Protein AF-A0A518FJL8-F1 (afdb_monomer_lite)

pLDDT: mean 75.68, std 12.43, range [46.97, 89.56]

Secondary structure (DSSP, 8-state):
-HHHHHHH--HHHHHHHHHHHHHHHHHHHHHHHHHHHHHHTT--HHHHHHHHHHHHHHHHHHHHHHHHHTT--

Radius of gyration: 16.97 Å; chains: 1; bounding box: 33×22×48 Å

Structure (mmCIF, N/CA/C/O backbone):
data_AF-A0A518FJL8-F1
#
_entry.id   AF-A0A518FJL8-F1
#
loop_
_atom_site.group_PDB
_atom_site.id
_atom_site.type_symbol
_atom_site.label_atom_id
_atom_site.label_alt_id
_atom_site.label_comp_id
_atom_site.label_asym_id
_atom_site.label_entity_id
_atom_site.label_seq_id
_atom_site.pdbx_PDB_ins_code
_atom_site.Cartn_x
_atom_site.Cartn_y
_atom_site.Cartn_z
_atom_site.occupancy
_atom_site.B_iso_or_equiv
_atom_site.auth_seq_id
_atom_site.auth_comp_id
_atom_site.auth_asym_id
_atom_site.auth_atom_id
_atom_site.pdbx_PDB_model_num
ATOM 1 N N . MET A 1 1 ? -4.964 -7.732 21.862 1.00 54.88 1 MET A N 1
ATOM 2 C CA . MET A 1 1 ? -6.443 -7.680 21.841 1.00 54.88 1 MET A CA 1
ATOM 3 C C . MET A 1 1 ? -7.045 -7.866 23.227 1.00 54.88 1 MET A C 1
ATOM 5 O O . MET A 1 1 ? -7.734 -6.959 23.663 1.00 54.88 1 MET A O 1
ATOM 9 N N . ILE A 1 2 ? -6.726 -8.945 23.959 1.00 57.16 2 ILE A N 1
ATOM 10 C CA . ILE A 1 2 ? -7.233 -9.135 25.334 1.00 57.16 2 ILE A CA 1
ATOM 11 C C . ILE A 1 2 ? -6.732 -8.046 26.310 1.00 57.16 2 ILE A C 1
ATOM 13 O O . ILE A 1 2 ? -7.506 -7.539 27.103 1.00 57.16 2 ILE A O 1
ATOM 17 N N . TRP A 1 3 ? -5.476 -7.598 26.175 1.00 57.16 3 TRP A N 1
ATOM 18 C CA . TRP A 1 3 ? -4.876 -6.559 27.032 1.00 57.16 3 TRP A CA 1
ATOM 19 C C . TRP A 1 3 ? -5.437 -5.144 26.776 1.00 57.16 3 TRP A C 1
ATOM 21 O O . TRP A 1 3 ? -5.599 -4.372 27.708 1.00 57.16 3 TRP A O 1
ATOM 31 N N . LEU A 1 4 ? -5.823 -4.827 25.530 1.00 56.88 4 LEU A N 1
ATOM 32 C CA . LEU A 1 4 ? -6.406 -3.522 25.165 1.00 56.88 4 LEU A CA 1
ATOM 33 C C . LEU A 1 4 ? -7.875 -3.402 25.609 1.00 56.88 4 LEU A C 1
ATOM 35 O O . LEU A 1 4 ? -8.339 -2.332 25.987 1.00 56.88 4 LEU A O 1
ATOM 39 N N . TYR A 1 5 ? -8.602 -4.522 25.574 1.00 53.41 5 TYR A N 1
ATOM 40 C CA . TYR A 1 5 ? -9.969 -4.613 26.083 1.00 53.41 5 TYR A CA 1
ATOM 41 C C . TYR A 1 5 ? -10.027 -4.405 27.602 1.00 53.41 5 TYR A C 1
ATOM 43 O O . TYR A 1 5 ? -10.940 -3.751 28.100 1.00 53.41 5 TYR A O 1
ATOM 51 N N . ILE A 1 6 ? -9.019 -4.914 28.316 1.00 57.34 6 ILE A N 1
ATOM 52 C CA . ILE A 1 6 ? -8.886 -4.775 29.771 1.00 57.34 6 ILE A CA 1
ATOM 53 C C . ILE A 1 6 ? -8.559 -3.327 30.179 1.00 57.34 6 ILE A C 1
ATOM 55 O O . ILE A 1 6 ? -9.032 -2.885 31.219 1.00 57.34 6 ILE A O 1
ATOM 59 N N . ASP A 1 7 ? -7.809 -2.579 29.362 1.00 55.22 7 ASP A N 1
ATOM 60 C CA . ASP A 1 7 ? -7.344 -1.226 29.708 1.00 55.22 7 ASP A CA 1
ATOM 61 C C . ASP A 1 7 ? -8.352 -0.112 29.353 1.00 55.22 7 ASP A C 1
ATOM 63 O O . ASP A 1 7 ? -8.492 0.869 30.076 1.00 55.22 7 ASP A O 1
ATOM 67 N N . THR A 1 8 ? -9.103 -0.252 28.250 1.00 54.72 8 THR A N 1
ATOM 68 C CA . THR A 1 8 ? -9.983 0.826 27.739 1.00 54.72 8 THR A CA 1
ATOM 69 C C . THR A 1 8 ? -11.469 0.640 28.080 1.00 54.72 8 THR A C 1
ATOM 71 O O . THR A 1 8 ? -12.256 1.578 27.934 1.00 54.72 8 THR A O 1
ATOM 74 N N . GLY A 1 9 ? -11.902 -0.564 28.478 1.00 51.41 9 GLY A N 1
ATOM 75 C CA . GLY A 1 9 ? -13.304 -0.862 28.821 1.00 51.41 9 GLY A CA 1
ATOM 76 C C . GLY A 1 9 ? -14.330 -0.648 27.692 1.00 51.41 9 GLY A C 1
ATOM 77 O O . GLY A 1 9 ? -15.524 -0.810 27.910 1.00 51.41 9 GLY A O 1
ATOM 78 N N . SER A 1 10 ? -13.877 -0.286 26.486 1.00 54.91 10 SER A N 1
ATOM 79 C CA . SER A 1 10 ? -14.709 0.111 25.348 1.00 54.91 10 SER A CA 1
ATOM 80 C C . SER A 1 10 ? -14.317 -0.714 24.122 1.00 54.91 10 SER A C 1
ATOM 82 O O . SER A 1 10 ? -13.231 -0.539 23.561 1.00 54.91 10 SER A O 1
ATOM 84 N N . THR A 1 11 ? -15.202 -1.620 23.703 1.00 59.19 11 THR A N 1
ATOM 85 C CA . THR A 1 11 ? -15.074 -2.472 22.504 1.00 59.19 11 THR A CA 1
ATOM 86 C C . THR A 1 11 ? -14.774 -1.686 21.228 1.00 59.19 11 THR A C 1
ATOM 88 O O . THR A 1 11 ? -14.067 -2.186 20.353 1.00 59.19 11 THR A O 1
ATOM 91 N N . ASP A 1 12 ? -15.266 -0.453 21.131 1.00 61.31 12 ASP A N 1
ATOM 92 C CA . ASP A 1 12 ? -15.190 0.371 19.925 1.00 61.31 12 ASP A CA 1
ATOM 93 C C . ASP A 1 12 ? -13.754 0.758 19.553 1.00 61.31 12 ASP A C 1
ATOM 95 O O . ASP A 1 12 ? -13.336 0.550 18.413 1.00 61.31 12 ASP A O 1
ATOM 99 N N . LYS A 1 13 ? -12.937 1.194 20.522 1.00 59.34 13 LYS A N 1
ATOM 100 C CA . LYS A 1 13 ? -11.527 1.545 20.259 1.00 59.34 13 LYS A CA 1
ATOM 101 C C . LYS A 1 13 ? -10.664 0.326 19.940 1.00 59.34 13 LYS A C 1
ATOM 103 O O . LYS A 1 13 ? -9.719 0.413 19.156 1.00 59.34 13 LYS A O 1
ATOM 108 N N . VAL A 1 14 ? -11.007 -0.829 20.515 1.00 64.00 14 VAL A N 1
ATOM 109 C CA . VAL A 1 14 ? -10.336 -2.104 20.222 1.00 64.00 14 VAL A CA 1
ATOM 110 C C . VAL A 1 14 ? -10.652 -2.570 18.799 1.00 64.00 14 VAL A C 1
ATOM 112 O O . VAL A 1 14 ? -9.790 -3.169 18.161 1.00 64.00 14 VAL A O 1
ATOM 115 N N . ALA A 1 15 ? -11.853 -2.282 18.287 1.00 66.94 15 ALA A N 1
ATOM 116 C CA . ALA A 1 15 ? -12.270 -2.629 16.929 1.00 66.94 15 ALA A CA 1
ATOM 117 C C . ALA A 1 15 ? -11.724 -1.665 15.857 1.00 66.94 15 ALA A C 1
ATOM 119 O O . ALA A 1 15 ? -11.555 -2.060 14.699 1.00 66.94 15 ALA A O 1
ATOM 120 N N . GLU A 1 16 ? -11.412 -0.423 16.226 1.00 70.75 16 GLU A N 1
ATOM 121 C CA . GLU A 1 16 ? -10.911 0.600 15.302 1.00 70.75 16 GLU A CA 1
ATOM 122 C C . GLU A 1 16 ? -9.479 0.316 14.820 1.00 70.75 16 GLU A C 1
ATOM 124 O O . GLU A 1 16 ? -9.188 0.427 13.630 1.00 70.75 16 GLU A O 1
ATOM 129 N N . LEU A 1 17 ? -8.596 -0.148 15.711 1.00 71.25 17 LEU A N 1
ATOM 130 C CA . LEU A 1 17 ? -7.214 -0.519 15.374 1.00 71.25 17 LEU A CA 1
ATOM 131 C C . LEU A 1 17 ? -7.108 -1.588 14.267 1.00 71.25 17 LEU A C 1
ATOM 133 O O . LEU A 1 17 ? -6.475 -1.319 13.244 1.00 71.25 17 LEU A O 1
ATOM 137 N N . PRO A 1 18 ? -7.707 -2.789 14.403 1.00 75.81 18 PRO A N 1
ATOM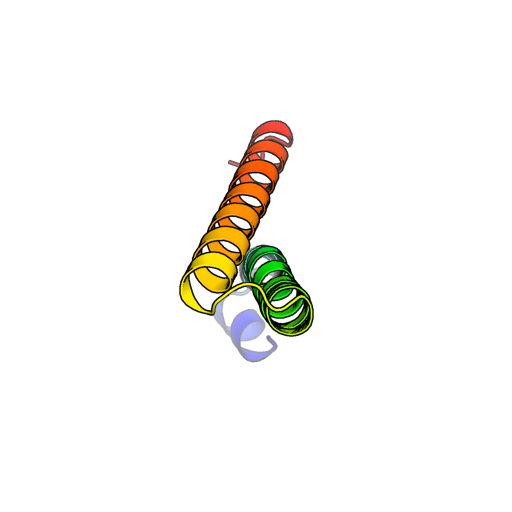 138 C CA . PRO A 1 18 ? -7.662 -3.807 13.359 1.00 75.81 18 PRO A CA 1
ATOM 139 C C . PRO A 1 18 ? -8.391 -3.366 12.089 1.00 75.81 18 PRO A C 1
ATOM 141 O O . PRO A 1 18 ? -7.960 -3.744 11.003 1.00 75.81 18 PRO A O 1
ATOM 144 N N . ARG A 1 19 ? -9.432 -2.527 12.185 1.00 75.94 19 ARG A N 1
ATOM 145 C CA . ARG A 1 19 ? -10.075 -1.919 11.009 1.00 75.94 19 ARG A CA 1
ATOM 146 C C . ARG A 1 19 ? -9.102 -1.020 10.242 1.00 75.94 19 ARG A C 1
ATOM 148 O O . ARG A 1 19 ? -9.040 -1.106 9.018 1.00 75.94 19 ARG A O 1
ATOM 155 N N . ASN A 1 20 ? -8.319 -0.212 10.951 1.00 78.31 20 ASN A N 1
ATOM 156 C CA . ASN A 1 20 ? -7.323 0.670 10.350 1.00 78.31 20 ASN A CA 1
ATOM 157 C C . ASN A 1 20 ? -6.156 -0.130 9.736 1.00 78.31 20 ASN A C 1
ATOM 159 O O . ASN A 1 20 ? -5.729 0.134 8.615 1.00 78.31 20 ASN A O 1
ATOM 163 N N . ILE A 1 21 ? -5.696 -1.185 10.420 1.00 83.25 21 ILE A N 1
ATOM 164 C CA . ILE A 1 21 ? -4.671 -2.097 9.887 1.00 83.25 21 ILE A CA 1
ATOM 165 C C . ILE A 1 21 ? -5.183 -2.834 8.643 1.00 83.25 21 ILE A C 1
ATOM 167 O O . ILE A 1 21 ? -4.463 -2.918 7.651 1.00 83.25 21 ILE A O 1
ATOM 171 N N . PHE A 1 22 ? -6.424 -3.328 8.651 1.00 82.62 22 PHE A N 1
ATOM 172 C CA . PHE A 1 22 ? -7.037 -3.975 7.485 1.00 82.62 22 PHE A CA 1
ATOM 173 C C . PHE A 1 22 ?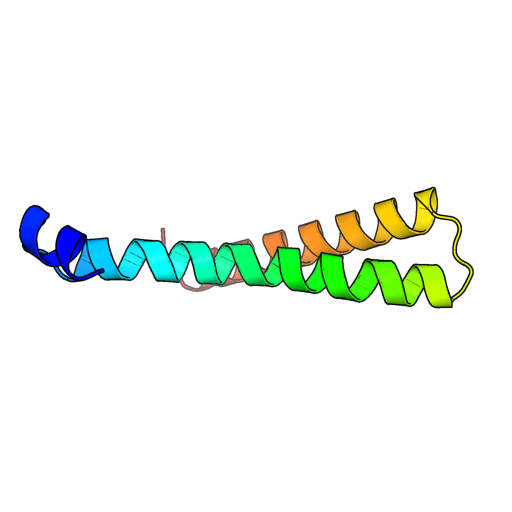 -7.036 -3.047 6.259 1.00 82.62 22 PHE A C 1
ATOM 175 O O . PHE A 1 22 ? -6.724 -3.474 5.147 1.00 82.62 22 PHE A O 1
ATOM 182 N N . TRP A 1 23 ? -7.307 -1.760 6.484 1.00 78.50 23 TRP A N 1
ATOM 183 C CA . TRP A 1 23 ? -7.233 -0.716 5.465 1.00 78.50 23 TRP A CA 1
ATOM 184 C C . TRP A 1 23 ? -5.828 -0.469 4.921 1.00 78.50 23 TRP A C 1
ATOM 186 O O . TRP A 1 23 ? -5.673 -0.267 3.720 1.00 78.50 23 TRP A O 1
ATOM 196 N N . LEU A 1 24 ? -4.803 -0.516 5.771 1.00 81.25 24 LEU A N 1
ATOM 197 C CA . LEU A 1 24 ? -3.407 -0.325 5.366 1.00 81.25 24 LEU A CA 1
ATOM 198 C C . LEU A 1 24 ? -2.830 -1.545 4.636 1.00 81.25 24 LEU A C 1
ATOM 200 O O . LEU A 1 24 ? -2.001 -1.395 3.740 1.00 81.25 24 LEU A O 1
ATOM 204 N N . VAL A 1 25 ? -3.285 -2.753 4.976 1.00 86.25 25 VAL A N 1
ATOM 205 C CA . VAL A 1 25 ? -2.790 -3.990 4.359 1.00 86.25 25 VAL A CA 1
ATOM 206 C C . VAL A 1 25 ? -3.208 -4.102 2.892 1.00 86.25 25 VAL A C 1
ATOM 208 O O . VAL A 1 25 ? -2.399 -4.541 2.084 1.00 86.25 25 VAL A O 1
ATOM 211 N N . LEU A 1 26 ? -4.413 -3.672 2.509 1.00 85.69 26 LEU A N 1
ATOM 212 C CA . LEU A 1 26 ? -4.897 -3.720 1.117 1.00 85.69 26 LEU A CA 1
ATOM 213 C C . LEU A 1 26 ? -3.955 -3.058 0.085 1.00 85.69 26 LEU A C 1
ATOM 215 O O . LEU A 1 26 ? -3.561 -3.734 -0.871 1.00 85.69 26 LEU A O 1
ATOM 219 N N . PRO A 1 27 ? -3.549 -1.782 0.245 1.00 80.06 27 PRO A N 1
ATOM 220 C CA . PRO A 1 27 ? -2.586 -1.149 -0.650 1.00 80.06 27 PRO A CA 1
ATOM 221 C C . PRO A 1 27 ? -1.215 -1.839 -0.613 1.00 80.06 27 PRO A C 1
ATOM 223 O O . PRO A 1 27 ? -0.637 -2.082 -1.676 1.00 80.06 27 PRO A O 1
ATOM 226 N N . SER A 1 28 ? -0.715 -2.228 0.567 1.00 84.19 28 SER A N 1
ATOM 227 C CA . SER A 1 28 ? 0.561 -2.953 0.681 1.00 84.19 28 SER A CA 1
ATOM 228 C C . SER A 1 28 ? 0.545 -4.299 -0.050 1.00 84.19 28 SER A C 1
ATOM 230 O O . SER A 1 28 ? 1.522 -4.655 -0.705 1.00 84.19 28 SER A O 1
ATOM 232 N N . LEU A 1 29 ? -0.568 -5.031 0.011 1.00 86.94 29 LEU A N 1
ATOM 233 C CA . LEU A 1 29 ? -0.748 -6.321 -0.657 1.00 86.94 29 LEU A CA 1
ATOM 234 C C . LEU A 1 29 ? -0.761 -6.146 -2.179 1.00 86.94 29 LEU A C 1
ATOM 236 O O . LEU A 1 29 ? -0.123 -6.914 -2.896 1.00 86.94 29 LEU A O 1
ATOM 240 N N . SER A 1 30 ? -1.404 -5.077 -2.658 1.00 86.88 30 SER A N 1
ATOM 241 C CA . SER A 1 30 ? -1.383 -4.688 -4.070 1.00 86.88 30 SER A CA 1
ATOM 242 C C . SER A 1 30 ? 0.052 -4.426 -4.548 1.00 86.88 30 SER A C 1
ATOM 244 O O . SER A 1 30 ? 0.492 -5.023 -5.530 1.00 86.88 30 SER A O 1
ATOM 246 N N . PHE A 1 31 ? 0.832 -3.631 -3.804 1.00 86.12 31 PHE A N 1
ATOM 247 C CA . PHE A 1 31 ? 2.246 -3.374 -4.109 1.00 86.12 31 PHE A CA 1
ATOM 248 C C . PHE A 1 31 ? 3.079 -4.665 -4.149 1.00 86.12 31 PHE A C 1
ATOM 250 O O . PHE A 1 31 ? 3.831 -4.895 -5.099 1.00 86.12 31 PHE A O 1
ATOM 257 N N . PHE A 1 32 ? 2.908 -5.531 -3.147 1.00 86.69 32 PHE A N 1
ATOM 258 C CA . PHE A 1 32 ? 3.655 -6.784 -3.028 1.00 86.69 32 PHE A CA 1
ATOM 259 C C . PHE A 1 32 ? 3.322 -7.787 -4.139 1.00 86.69 32 PHE A C 1
ATOM 261 O O . PHE A 1 32 ? 4.156 -8.624 -4.470 1.00 86.69 32 PHE A O 1
ATOM 268 N N . LEU A 1 33 ? 2.128 -7.702 -4.731 1.00 87.00 33 LEU A N 1
ATOM 269 C CA . LEU A 1 33 ? 1.713 -8.540 -5.854 1.00 87.00 33 LEU A CA 1
ATOM 270 C C . LEU A 1 33 ? 2.157 -7.956 -7.204 1.00 87.00 33 LEU A C 1
ATOM 272 O O . LEU A 1 33 ? 2.632 -8.684 -8.075 1.00 87.00 33 LEU A O 1
ATOM 276 N N . LEU A 1 34 ? 2.042 -6.638 -7.380 1.00 85.25 34 LEU A N 1
ATOM 277 C CA . LEU A 1 34 ? 2.392 -5.944 -8.623 1.00 85.25 34 LEU A CA 1
ATOM 278 C C . LEU A 1 34 ? 3.889 -5.949 -8.906 1.00 85.25 34 LEU A C 1
ATOM 280 O O . LEU A 1 34 ? 4.286 -6.186 -10.049 1.00 85.25 34 LEU A O 1
ATOM 284 N N . LEU A 1 35 ? 4.707 -5.751 -7.874 1.00 85.56 35 LEU A N 1
ATOM 285 C CA . LEU A 1 35 ? 6.158 -5.725 -8.001 1.00 85.56 35 LEU A CA 1
ATOM 286 C C . LEU A 1 35 ? 6.708 -7.018 -8.648 1.00 85.56 35 LEU A C 1
ATOM 288 O O . LEU A 1 35 ? 7.331 -6.917 -9.708 1.00 85.56 35 LEU A O 1
ATOM 292 N N . PRO A 1 36 ? 6.441 -8.237 -8.134 1.00 83.62 36 PRO A N 1
ATOM 293 C CA . PRO A 1 36 ? 6.920 -9.471 -8.752 1.00 83.62 36 PRO A CA 1
ATOM 294 C C . PRO A 1 36 ? 6.280 -9.750 -10.117 1.00 83.62 36 PRO A C 1
ATOM 296 O O . PRO A 1 36 ? 6.950 -10.320 -10.977 1.00 83.62 36 PRO A O 1
ATOM 299 N N . ILE A 1 37 ? 5.024 -9.352 -10.359 1.00 86.00 37 ILE A N 1
ATOM 300 C CA . ILE A 1 37 ? 4.379 -9.512 -11.675 1.00 86.00 37 ILE A CA 1
ATOM 301 C C . ILE A 1 37 ? 5.105 -8.678 -12.738 1.00 86.00 37 ILE A C 1
ATOM 303 O O . ILE A 1 37 ? 5.367 -9.175 -13.835 1.00 86.00 37 ILE A O 1
ATOM 307 N N . LEU A 1 38 ? 5.450 -7.427 -12.426 1.00 82.94 38 LEU A N 1
ATOM 308 C CA . LEU A 1 38 ? 6.151 -6.546 -13.361 1.00 82.94 38 LEU A CA 1
ATOM 309 C C . LEU A 1 38 ? 7.620 -6.942 -13.546 1.00 82.94 38 LEU A C 1
ATOM 311 O O . LEU A 1 38 ? 8.101 -6.953 -14.680 1.00 82.94 38 LEU A O 1
ATOM 315 N N . LEU A 1 39 ? 8.296 -7.364 -12.473 1.00 83.06 39 LEU A N 1
ATOM 316 C CA . LEU A 1 39 ? 9.640 -7.942 -12.563 1.00 83.06 39 LEU A CA 1
ATOM 317 C C . LEU A 1 39 ? 9.656 -9.198 -13.448 1.00 83.06 39 LEU A C 1
ATOM 319 O O . LEU A 1 39 ? 10.527 -9.327 -14.305 1.00 83.06 39 LEU A O 1
ATOM 323 N N . LYS A 1 40 ? 8.661 -10.087 -13.320 1.00 83.69 40 LYS A N 1
ATOM 324 C CA . LYS A 1 40 ? 8.516 -11.263 -14.199 1.00 83.69 40 LYS A CA 1
ATOM 325 C C . LYS A 1 40 ? 8.216 -10.901 -15.654 1.00 83.69 40 LYS A C 1
ATOM 327 O O . LYS A 1 40 ? 8.580 -11.659 -16.545 1.00 83.69 40 LYS A O 1
ATOM 332 N N . LYS A 1 41 ? 7.580 -9.755 -15.909 1.00 82.75 41 LYS A N 1
ATOM 333 C CA . LYS A 1 41 ? 7.350 -9.227 -17.265 1.00 82.75 41 LYS A CA 1
ATOM 334 C C . LYS A 1 41 ? 8.597 -8.591 -17.897 1.00 82.75 41 LYS A C 1
ATOM 336 O O . LYS A 1 41 ? 8.505 -8.112 -19.022 1.00 82.75 41 LYS A O 1
ATOM 341 N N . GLY A 1 42 ? 9.739 -8.567 -17.204 1.00 80.62 42 GLY A N 1
ATOM 342 C CA . GLY A 1 42 ? 10.973 -7.956 -17.709 1.00 80.62 42 GLY A CA 1
ATOM 343 C C . GLY A 1 42 ? 10.956 -6.426 -17.678 1.00 80.62 42 GLY A C 1
ATOM 344 O O . GLY A 1 42 ? 11.807 -5.785 -18.291 1.00 80.62 42 GLY A O 1
ATOM 345 N N . VAL A 1 43 ? 9.997 -5.824 -16.968 1.00 77.00 43 VAL A N 1
ATOM 346 C CA . VAL A 1 43 ? 9.942 -4.375 -16.771 1.00 77.00 43 VAL A CA 1
ATOM 347 C C . VAL A 1 43 ? 11.066 -4.004 -15.798 1.00 77.00 43 VAL A C 1
ATOM 349 O O . VAL A 1 43 ? 11.147 -4.546 -14.693 1.00 77.00 43 VAL A O 1
ATOM 352 N N . GLY A 1 44 ? 11.968 -3.110 -16.215 1.00 81.56 44 GLY A N 1
ATOM 353 C CA . GLY A 1 44 ? 13.131 -2.716 -15.414 1.00 81.56 44 GLY A CA 1
ATOM 354 C C . GLY A 1 44 ? 12.742 -2.302 -13.990 1.00 81.56 44 GLY A C 1
ATOM 355 O O . GLY A 1 44 ? 11.684 -1.707 -13.781 1.00 81.56 44 GLY A O 1
ATOM 356 N N . PHE A 1 45 ? 13.591 -2.618 -13.006 1.00 79.25 45 PHE A N 1
ATOM 357 C CA . PHE A 1 45 ? 13.291 -2.466 -11.573 1.00 79.25 45 PHE A CA 1
ATOM 358 C C . PHE A 1 45 ? 12.702 -1.090 -11.209 1.00 79.25 45 PHE A C 1
ATOM 360 O O . PHE A 1 45 ? 11.704 -1.022 -10.496 1.00 79.25 45 PHE A O 1
ATOM 367 N N . GLY A 1 46 ? 13.250 -0.003 -11.766 1.00 82.88 46 GLY A N 1
ATOM 368 C CA . GLY A 1 46 ? 12.756 1.358 -11.520 1.00 82.88 46 GLY A CA 1
ATOM 369 C C . GLY A 1 46 ? 11.334 1.611 -12.038 1.00 82.88 46 GLY A C 1
ATOM 370 O O . GLY A 1 46 ? 10.509 2.173 -11.320 1.00 82.88 46 GLY A O 1
ATOM 371 N N . ALA A 1 47 ? 11.008 1.144 -13.247 1.00 84.75 47 ALA A N 1
ATOM 372 C CA . ALA A 1 47 ? 9.660 1.270 -13.804 1.00 84.75 47 ALA A CA 1
ATOM 373 C C . ALA A 1 47 ? 8.659 0.379 -13.048 1.00 84.75 47 ALA A C 1
ATOM 375 O O . ALA A 1 47 ? 7.553 0.817 -12.734 1.00 84.75 47 ALA A O 1
ATOM 376 N N . SER A 1 48 ? 9.073 -0.834 -12.675 1.00 85.19 48 SER A N 1
ATOM 377 C CA . SER A 1 48 ? 8.280 -1.761 -11.860 1.00 85.19 48 SER A CA 1
ATOM 378 C C . SER A 1 48 ? 7.940 -1.191 -10.487 1.00 85.19 48 SER A C 1
ATOM 380 O O . SER A 1 48 ? 6.792 -1.277 -10.043 1.00 85.19 48 SER A O 1
ATOM 382 N N . PHE A 1 49 ? 8.912 -0.552 -9.838 1.00 85.25 49 PHE A N 1
ATOM 383 C CA . PHE A 1 49 ? 8.725 0.116 -8.556 1.00 85.25 49 PHE A CA 1
ATOM 384 C C . PHE A 1 49 ? 7.792 1.328 -8.677 1.00 85.25 49 PHE A C 1
ATOM 386 O O . PHE A 1 49 ? 6.857 1.470 -7.885 1.00 85.25 49 PHE A O 1
ATOM 393 N N . GLY A 1 50 ? 7.988 2.161 -9.705 1.00 88.62 50 GLY A N 1
ATOM 394 C CA . GLY A 1 50 ? 7.149 3.332 -9.963 1.00 88.62 50 GLY A CA 1
ATOM 395 C C . GLY A 1 50 ? 5.690 2.969 -10.238 1.00 88.62 50 GLY A C 1
ATOM 396 O O . GLY A 1 50 ? 4.790 3.532 -9.619 1.00 88.62 50 GLY A O 1
ATOM 397 N N . ILE A 1 51 ? 5.444 1.977 -11.099 1.00 86.88 51 ILE A N 1
ATOM 398 C CA . ILE A 1 51 ? 4.084 1.523 -11.429 1.00 86.88 51 ILE A CA 1
ATOM 399 C C . ILE A 1 51 ? 3.416 0.881 -10.210 1.00 86.88 51 ILE A C 1
ATOM 401 O O . ILE A 1 51 ? 2.270 1.203 -9.907 1.00 86.88 51 ILE A O 1
ATOM 405 N N . SER A 1 52 ? 4.126 0.024 -9.469 1.00 86.88 52 SER A N 1
ATOM 406 C CA . SER A 1 52 ? 3.574 -0.603 -8.258 1.00 86.88 52 SER A CA 1
ATOM 407 C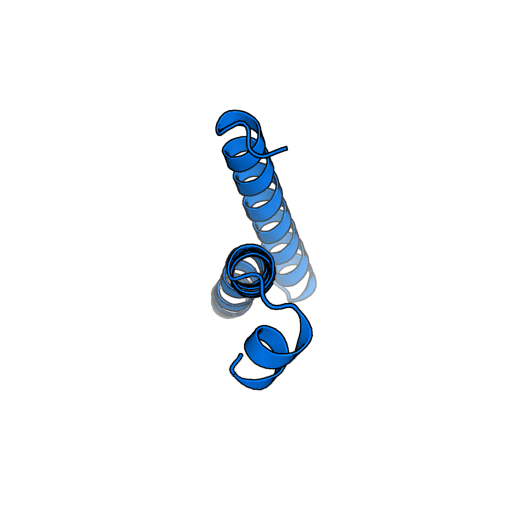 C . SER A 1 52 ? 3.208 0.446 -7.204 1.00 86.88 52 SER A C 1
ATOM 409 O O . SER A 1 52 ? 2.148 0.356 -6.587 1.00 86.88 52 SER A O 1
ATOM 411 N N . THR A 1 53 ? 4.035 1.485 -7.050 1.00 88.12 53 THR A N 1
ATOM 412 C CA . THR A 1 53 ? 3.760 2.619 -6.154 1.00 88.12 53 THR A CA 1
ATOM 413 C C . THR A 1 53 ? 2.557 3.432 -6.632 1.00 88.12 53 THR A C 1
ATOM 415 O O . THR A 1 53 ? 1.673 3.740 -5.837 1.00 88.12 53 THR A O 1
ATOM 418 N N . ALA A 1 54 ? 2.470 3.741 -7.929 1.00 89.56 54 ALA A N 1
ATOM 419 C CA . ALA A 1 54 ? 1.341 4.477 -8.495 1.00 89.56 54 ALA A CA 1
ATOM 420 C C . ALA A 1 54 ? 0.016 3.723 -8.304 1.00 89.56 54 ALA A C 1
ATOM 422 O O . ALA A 1 54 ? -0.988 4.321 -7.916 1.00 89.56 54 ALA A O 1
ATOM 423 N N . VAL A 1 55 ? 0.016 2.403 -8.505 1.00 87.88 55 VAL A N 1
ATOM 424 C CA . VAL A 1 55 ? -1.172 1.574 -8.270 1.00 87.88 55 VAL A CA 1
ATOM 425 C C . VAL A 1 55 ? -1.509 1.488 -6.782 1.00 87.88 55 VAL A C 1
ATOM 427 O O . VAL A 1 55 ? -2.684 1.571 -6.436 1.00 87.88 55 VAL A O 1
ATOM 430 N N . MET A 1 56 ? -0.513 1.392 -5.895 1.00 88.62 56 MET A N 1
ATOM 431 C CA . MET A 1 56 ? -0.728 1.444 -4.444 1.00 88.62 56 MET A CA 1
ATOM 432 C C . MET A 1 56 ? -1.406 2.757 -4.023 1.00 88.62 56 MET A C 1
ATOM 434 O O . MET A 1 56 ? -2.376 2.727 -3.265 1.00 88.62 56 MET A O 1
ATOM 438 N N . ILE A 1 57 ? -0.947 3.896 -4.554 1.00 87.38 57 ILE A N 1
ATOM 439 C CA . ILE A 1 57 ? -1.558 5.212 -4.317 1.00 87.38 57 ILE A CA 1
ATOM 440 C C . ILE A 1 57 ? -2.977 5.255 -4.893 1.00 87.38 57 ILE A C 1
ATOM 442 O O . ILE A 1 57 ? -3.887 5.729 -4.221 1.00 87.38 57 ILE A O 1
ATOM 446 N N . GLY A 1 58 ? -3.194 4.728 -6.100 1.00 87.56 58 GLY A N 1
ATOM 447 C CA . GLY A 1 58 ? -4.522 4.640 -6.711 1.00 87.56 58 GLY A CA 1
ATOM 448 C C . GLY A 1 58 ? -5.498 3.810 -5.877 1.00 87.56 58 GLY A C 1
ATOM 449 O O . GLY A 1 58 ? -6.629 4.240 -5.652 1.00 87.56 58 GLY A O 1
ATOM 450 N N . PHE A 1 59 ? -5.044 2.670 -5.348 1.00 86.38 59 PHE A N 1
ATOM 451 C CA . PHE A 1 59 ? -5.807 1.866 -4.396 1.00 86.38 59 PHE A CA 1
ATOM 452 C C . PHE A 1 59 ? -6.124 2.677 -3.148 1.00 86.38 59 PHE A C 1
ATOM 454 O O . PHE A 1 59 ? -7.293 2.788 -2.809 1.00 86.38 59 PHE A O 1
ATOM 461 N N . TYR A 1 60 ? -5.126 3.302 -2.520 1.00 85.31 60 TYR A N 1
ATOM 462 C CA . TYR A 1 60 ? -5.314 4.113 -1.317 1.00 85.31 60 TYR A CA 1
ATOM 463 C C . TYR A 1 60 ? -6.299 5.271 -1.530 1.00 85.31 60 TYR A C 1
ATOM 465 O O . TYR A 1 60 ? -7.181 5.487 -0.702 1.00 85.31 60 TYR A O 1
ATOM 473 N N . LEU A 1 61 ? -6.205 5.983 -2.656 1.00 84.06 61 LEU A N 1
ATOM 474 C CA . LEU A 1 61 ? -7.109 7.078 -3.011 1.00 84.06 61 LEU A CA 1
ATOM 475 C C . LEU A 1 61 ? -8.523 6.585 -3.312 1.00 84.06 61 LEU A C 1
ATOM 477 O O . LEU A 1 61 ? -9.482 7.184 -2.833 1.00 84.06 61 LEU A O 1
ATOM 481 N N . GLY A 1 62 ? -8.670 5.498 -4.074 1.00 84.56 62 GLY A N 1
ATOM 482 C CA . GLY A 1 62 ? -9.972 4.889 -4.351 1.00 84.56 62 GLY A CA 1
ATOM 483 C C . GLY A 1 62 ? -10.639 4.394 -3.072 1.00 84.56 62 GLY A C 1
ATOM 484 O O . GLY A 1 62 ? -11.838 4.588 -2.873 1.00 84.56 62 GLY A O 1
ATOM 485 N N . MET A 1 63 ? -9.839 3.844 -2.163 1.00 77.56 63 MET A N 1
ATOM 486 C CA . MET A 1 63 ? -10.271 3.468 -0.831 1.00 77.56 63 MET A CA 1
ATOM 487 C C . MET A 1 63 ? -10.695 4.733 -0.059 1.00 77.56 63 MET A C 1
ATOM 489 O O . MET A 1 63 ? -11.873 4.854 0.261 1.00 77.56 63 MET A O 1
ATOM 493 N N . MET A 1 64 ? -9.837 5.740 0.142 1.00 79.75 64 MET A N 1
ATOM 494 C CA . MET A 1 64 ? -10.222 6.994 0.817 1.00 79.75 64 MET A CA 1
ATOM 495 C C . MET A 1 64 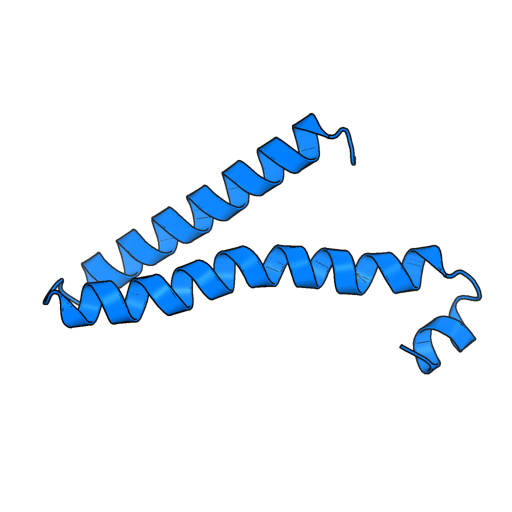? -11.481 7.633 0.216 1.00 79.75 64 MET A C 1
ATOM 497 O O . MET A 1 64 ? -12.324 8.139 0.951 1.00 79.75 64 MET A O 1
ATOM 501 N N . PHE A 1 65 ? -11.651 7.570 -1.105 1.00 78.94 65 PHE A N 1
ATOM 502 C CA . PHE A 1 65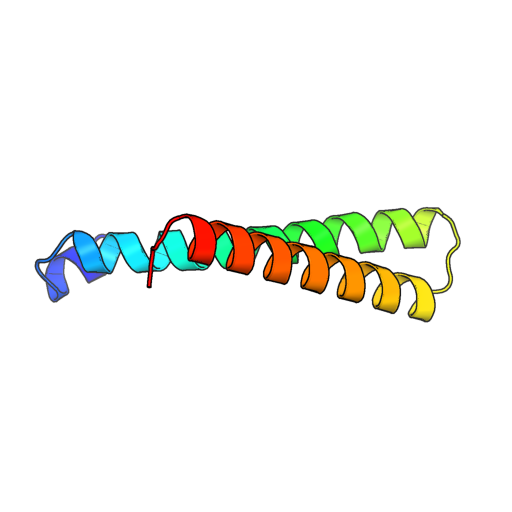 ? -12.851 8.047 -1.780 1.00 78.94 65 PHE A CA 1
ATOM 503 C C . PHE A 1 65 ? -14.085 7.208 -1.430 1.00 78.94 65 PHE A C 1
ATOM 505 O O . PHE A 1 65 ? -15.127 7.777 -1.120 1.00 78.94 65 PHE A O 1
ATOM 512 N N . CYS A 1 66 ? -13.981 5.877 -1.419 1.00 76.44 66 CYS A N 1
ATOM 513 C CA . CYS A 1 66 ? -15.034 4.992 -0.917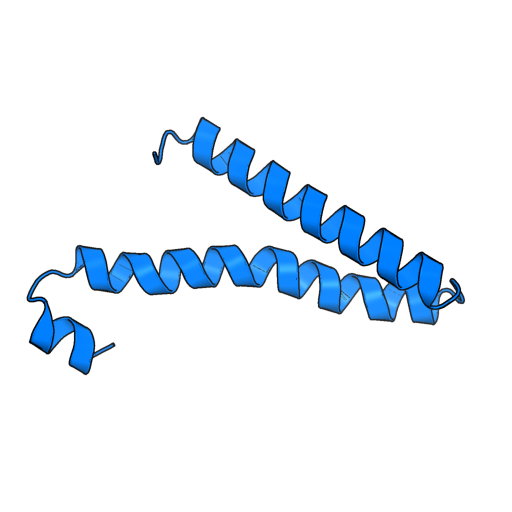 1.00 76.44 66 CYS A CA 1
ATOM 514 C C . CYS A 1 66 ? -15.367 5.283 0.549 1.00 76.44 66 CYS A C 1
ATOM 516 O O . CYS A 1 66 ? -16.540 5.389 0.883 1.00 76.44 66 CYS A O 1
ATOM 518 N N . LEU A 1 67 ? -14.369 5.472 1.412 1.00 72.19 67 LEU A N 1
ATOM 519 C CA . LEU A 1 67 ? -14.576 5.747 2.836 1.00 72.19 67 LEU A CA 1
ATOM 520 C C . LEU A 1 67 ? -15.264 7.099 3.060 1.00 72.19 67 LEU A C 1
ATOM 522 O O . LEU A 1 67 ? -16.231 7.190 3.815 1.00 72.19 67 LEU A O 1
ATOM 526 N N . LYS A 1 68 ? -14.834 8.120 2.309 1.00 67.44 68 LYS A N 1
ATOM 527 C CA . LYS A 1 68 ? -15.466 9.441 2.265 1.00 67.44 68 LYS A CA 1
ATOM 528 C C . LYS A 1 68 ? -16.891 9.370 1.712 1.00 67.44 68 LYS A C 1
ATOM 530 O O . LYS A 1 68 ? -17.782 10.032 2.231 1.00 67.44 68 LYS A O 1
ATOM 535 N N . LYS A 1 69 ? -17.133 8.545 0.687 1.00 63.84 69 LYS A N 1
ATOM 536 C CA . LYS A 1 69 ? -18.467 8.314 0.108 1.00 63.84 69 LYS A CA 1
ATOM 537 C C . LYS A 1 69 ? -19.390 7.545 1.061 1.00 63.84 69 LYS A C 1
ATOM 539 O O . LYS A 1 69 ? -20.595 7.758 1.020 1.00 63.84 69 LYS A O 1
ATOM 544 N N . PHE A 1 70 ? -18.834 6.695 1.922 1.00 65.88 70 PHE A N 1
ATOM 545 C CA . PHE A 1 70 ? -19.554 5.991 2.986 1.00 65.88 70 PHE A CA 1
ATOM 546 C C . PHE A 1 70 ? -19.736 6.823 4.267 1.00 65.88 70 PHE A C 1
ATOM 548 O O . PHE A 1 70 ? -20.344 6.331 5.213 1.00 65.88 70 PHE A O 1
ATOM 555 N N . GLY A 1 71 ? -19.268 8.077 4.299 1.00 51.38 71 GLY A N 1
ATOM 556 C CA . GLY A 1 71 ? -19.567 9.015 5.385 1.00 51.38 71 GLY A CA 1
ATOM 557 C C . GLY A 1 71 ? -18.902 8.680 6.720 1.00 51.38 71 GLY A C 1
ATOM 558 O O . GLY A 1 71 ? -19.398 9.098 7.758 1.00 51.38 71 GLY A O 1
ATOM 559 N N . ILE A 1 72 ? -17.799 7.924 6.709 1.00 51.62 72 ILE A N 1
ATOM 560 C CA . ILE A 1 72 ? -17.014 7.636 7.916 1.00 51.62 72 ILE A CA 1
ATOM 561 C C . ILE A 1 72 ? -15.868 8.653 7.990 1.00 51.62 72 ILE A C 1
ATOM 563 O O . ILE A 1 72 ? -14.716 8.329 7.700 1.00 51.62 72 ILE A O 1
ATOM 567 N N . GLN A 1 73 ? -16.219 9.898 8.309 1.00 46.97 73 GLN A N 1
ATOM 568 C CA . GLN A 1 73 ? -15.354 10.886 8.961 1.00 46.97 73 GLN A CA 1
ATOM 569 C C . GLN A 1 73 ? -16.204 11.736 9.896 1.00 46.97 73 GLN A C 1
ATOM 571 O O . GLN A 1 73 ? -17.262 12.216 9.431 1.00 46.97 73 GLN A O 1
#

Foldseek 3Di:
DVVVCVPPVDVVVVVVVVVVVVLVVVLVVQLVVQLVVCVVVVNPNVVSNVVSVVVSVVSNVVVVVVCVVVVPD

Organism: NCBI:txid2527978

InterPro domains:
  IPR060701 BV97_02767-like [PF28289] (1-73)

Sequence (73 aa):
MIWLYIDTGSTDKVAELPRNIFWLVLPSLSFFLLLPILLKKGVGFGASFGISTAVMIGFYLGMMFCLKKFGIQ